Protein AF-A0A699K1E0-F1 (afdb_monomer_lite)

Secondary structure (DSSP, 8-state):
--PPP-THHHHHHHHHHHHHHHHHHHHHHHH--HHHHHHHHHHHHHHHHHHHHHHHHHHS-SSHHHHHHHHHHHHHHHH---GGGGTT--HHHHHHHHHHHHHHHHHHHS--S-EEE-TTT--EEEHHHHHHHHHHHHHHTPPPS------------

Radius of gyration: 42.62 Å; chains: 1; bounding box: 93×41×132 Å

Organism: Tanacetum cinerariifolium (NCBI:txid118510)

Structure (mmCIF, N/CA/C/O backbone):
data_AF-A0A699K1E0-F1
#
_entry.id   AF-A0A699K1E0-F1
#
loop_
_atom_site.group_PDB
_atom_site.id
_atom_site.type_symbol
_atom_site.label_atom_id
_atom_site.label_alt_id
_atom_site.label_comp_id
_atom_site.label_asym_id
_atom_site.label_entity_id
_atom_site.label_seq_id
_atom_site.pdbx_PDB_ins_code
_atom_site.Cartn_x
_atom_site.Cartn_y
_atom_site.Cartn_z
_atom_site.occupancy
_atom_site.B_iso_or_equiv
_atom_site.auth_seq_id
_atom_site.auth_comp_id
_atom_site.auth_asym_id
_atom_site.auth_atom_id
_atom_site.pdbx_PDB_model_num
ATOM 1 N N . MET A 1 1 ? 70.659 1.187 -38.348 1.00 40.94 1 MET A N 1
ATOM 2 C CA . MET A 1 1 ? 69.709 2.113 -38.996 1.00 40.94 1 MET A CA 1
ATOM 3 C C . MET A 1 1 ? 68.519 1.266 -39.404 1.00 40.94 1 MET A C 1
ATOM 5 O O . MET A 1 1 ? 68.690 0.388 -40.235 1.00 40.94 1 MET A O 1
ATOM 9 N N . VAL A 1 2 ? 67.399 1.390 -38.693 1.00 41.16 2 VAL A N 1
ATOM 10 C CA . VAL A 1 2 ? 66.182 0.599 -38.934 1.00 41.16 2 VAL A CA 1
ATOM 11 C C . VAL A 1 2 ? 65.302 1.444 -39.846 1.00 41.16 2 VAL A C 1
ATOM 13 O O . VAL A 1 2 ? 64.839 2.498 -39.425 1.00 41.16 2 VAL A O 1
ATOM 16 N N . GLU A 1 3 ? 65.155 1.041 -41.106 1.00 55.97 3 GLU A N 1
ATOM 17 C CA . GLU A 1 3 ? 64.215 1.682 -42.030 1.00 55.97 3 GLU A CA 1
ATOM 18 C C . GLU A 1 3 ? 62.784 1.322 -41.622 1.00 55.97 3 GLU A C 1
ATOM 20 O O . GLU A 1 3 ? 62.389 0.155 -41.635 1.00 55.97 3 GLU A O 1
ATOM 25 N N . GLU A 1 4 ? 62.006 2.333 -41.239 1.00 50.00 4 GLU A N 1
ATOM 26 C CA . GLU A 1 4 ? 60.575 2.190 -40.992 1.00 50.00 4 GLU A CA 1
ATOM 27 C C . GLU A 1 4 ? 59.821 1.948 -42.315 1.00 50.00 4 GLU A C 1
ATOM 29 O O . GLU A 1 4 ? 60.053 2.649 -43.308 1.00 50.00 4 GLU A O 1
ATOM 34 N N . PRO A 1 5 ? 58.887 0.981 -42.370 1.00 54.84 5 PRO A N 1
ATOM 35 C CA . PRO A 1 5 ? 58.138 0.699 -43.585 1.00 54.84 5 PRO A CA 1
ATOM 36 C C . PRO A 1 5 ? 57.068 1.776 -43.847 1.00 54.84 5 PRO A C 1
ATOM 38 O O . PRO A 1 5 ? 56.247 2.091 -42.987 1.00 54.84 5 PRO A O 1
ATOM 41 N N . LYS A 1 6 ? 57.064 2.310 -45.079 1.00 62.19 6 LYS A N 1
ATOM 42 C CA . LYS A 1 6 ? 56.139 3.325 -45.636 1.00 62.19 6 LYS A CA 1
ATOM 43 C C . LYS A 1 6 ? 54.659 3.187 -45.188 1.00 62.19 6 LYS A C 1
ATOM 45 O O . LYS A 1 6 ? 54.104 2.090 -45.268 1.00 62.19 6 LYS A O 1
ATOM 50 N N . PRO A 1 7 ? 53.948 4.301 -44.900 1.00 56.28 7 PRO A N 1
ATOM 51 C CA . PRO A 1 7 ? 52.572 4.301 -44.370 1.00 56.28 7 PRO A CA 1
ATOM 52 C C . PRO A 1 7 ? 51.446 4.041 -45.398 1.00 56.28 7 PRO A C 1
ATOM 54 O O . PRO A 1 7 ? 50.282 3.928 -45.020 1.00 56.28 7 PRO A O 1
ATOM 57 N N . LEU A 1 8 ? 51.761 3.909 -46.690 1.00 58.75 8 LEU A N 1
ATOM 58 C CA . LEU A 1 8 ? 50.779 3.927 -47.790 1.00 58.75 8 LEU A CA 1
ATOM 59 C C . LEU A 1 8 ? 49.786 2.749 -47.804 1.00 58.75 8 LEU A C 1
ATOM 61 O O . LEU A 1 8 ? 48.677 2.887 -48.309 1.00 58.75 8 LEU A O 1
ATOM 65 N N . LYS A 1 9 ? 50.144 1.593 -47.230 1.00 61.84 9 LYS A N 1
ATOM 66 C CA . LYS A 1 9 ? 49.270 0.403 -47.241 1.00 61.84 9 LYS A CA 1
ATOM 67 C C . LYS A 1 9 ? 48.042 0.528 -46.330 1.00 61.84 9 LYS A C 1
ATOM 69 O O . LYS A 1 9 ? 47.078 -0.197 -46.527 1.00 61.84 9 LYS A O 1
ATOM 74 N N . LYS A 1 10 ? 48.058 1.442 -45.352 1.00 64.44 10 LYS A N 1
ATOM 75 C CA . LYS A 1 10 ? 46.949 1.611 -44.398 1.00 64.44 10 LYS A CA 1
ATOM 76 C C . LYS A 1 10 ? 45.783 2.407 -44.984 1.00 64.44 10 LYS A C 1
ATOM 78 O O . LYS A 1 10 ? 44.643 2.090 -44.687 1.00 64.44 10 LYS A O 1
ATOM 83 N N . GLN A 1 11 ? 46.057 3.400 -45.831 1.00 70.06 11 GLN A N 1
ATOM 84 C CA . GLN A 1 11 ? 45.013 4.250 -46.418 1.00 70.06 11 GLN A CA 1
ATOM 85 C C . GLN A 1 11 ? 44.115 3.485 -47.390 1.00 70.06 11 GLN A C 1
ATOM 87 O O . GLN A 1 11 ? 42.902 3.602 -47.296 1.00 70.06 11 GLN A O 1
ATOM 92 N N . ALA A 1 12 ? 44.694 2.629 -48.234 1.00 74.19 12 ALA A N 1
ATOM 93 C CA . ALA A 1 12 ? 43.917 1.802 -49.158 1.00 74.19 12 ALA A CA 1
ATOM 94 C C . ALA A 1 12 ? 43.018 0.780 -48.434 1.00 74.19 12 ALA A C 1
ATOM 96 O O . ALA A 1 12 ? 41.908 0.515 -48.879 1.00 74.19 12 ALA A O 1
ATOM 97 N N . GLN A 1 13 ? 43.480 0.231 -47.305 1.00 71.75 13 GLN A N 1
ATOM 98 C CA . GLN A 1 13 ? 42.687 -0.684 -46.478 1.00 71.75 13 GLN A CA 1
ATOM 99 C C . GLN A 1 13 ? 41.513 0.049 -45.806 1.00 71.75 13 GLN A C 1
ATOM 101 O O . GLN A 1 13 ? 40.389 -0.432 -45.847 1.00 71.75 13 GLN A O 1
ATOM 106 N N . ILE A 1 14 ? 41.764 1.247 -45.260 1.00 77.81 14 ILE A N 1
ATOM 107 C CA . ILE A 1 14 ? 40.728 2.096 -44.649 1.00 77.81 14 ILE A CA 1
ATOM 108 C C . ILE A 1 14 ? 39.647 2.459 -45.673 1.00 77.81 14 ILE A C 1
ATOM 110 O O . ILE A 1 14 ? 38.465 2.387 -45.362 1.00 77.81 14 ILE A O 1
ATOM 114 N N . GLU A 1 15 ? 40.041 2.812 -46.896 1.00 79.62 15 GLU A N 1
ATOM 115 C CA . GLU A 1 15 ? 39.110 3.210 -47.956 1.00 79.62 15 GLU A CA 1
ATOM 116 C C . GLU A 1 15 ? 38.232 2.034 -48.430 1.00 79.62 15 GLU A C 1
ATOM 118 O O . GLU A 1 15 ? 37.040 2.210 -48.682 1.00 79.62 15 GLU A O 1
ATOM 123 N N . GLN A 1 16 ? 38.788 0.816 -48.473 1.00 84.06 16 GLN A N 1
ATOM 124 C CA . GLN A 1 16 ? 38.035 -0.413 -48.756 1.00 84.06 16 GLN A CA 1
ATOM 125 C C . GLN A 1 16 ? 37.054 -0.768 -47.633 1.00 84.06 16 GLN A C 1
ATOM 127 O O . GLN A 1 16 ? 35.892 -1.066 -47.912 1.00 84.06 16 GLN A O 1
ATOM 132 N N . ASP A 1 17 ? 37.493 -0.696 -46.376 1.00 81.69 17 ASP A N 1
ATOM 133 C CA . ASP A 1 17 ? 36.642 -0.976 -45.217 1.00 81.69 17 ASP A CA 1
ATOM 134 C C . ASP A 1 17 ? 35.503 0.057 -45.100 1.00 81.69 17 ASP A C 1
ATOM 136 O O . ASP A 1 17 ? 34.367 -0.287 -44.768 1.00 81.69 17 ASP A O 1
ATOM 140 N N . GLU A 1 18 ? 35.770 1.323 -45.441 1.00 86.31 18 GLU A N 1
ATOM 141 C CA . GLU A 1 18 ? 34.773 2.399 -45.452 1.00 86.31 18 GLU A CA 1
ATOM 142 C C . GLU A 1 18 ? 33.768 2.256 -46.608 1.00 86.31 18 GLU A C 1
ATOM 144 O O . GLU A 1 18 ? 32.582 2.556 -46.445 1.00 86.31 18 GLU A O 1
ATOM 149 N N . ALA A 1 19 ? 34.206 1.788 -47.780 1.00 86.50 19 ALA A N 1
ATOM 150 C CA . ALA A 1 19 ? 33.309 1.469 -48.891 1.00 86.50 19 ALA A CA 1
ATOM 151 C C . ALA A 1 19 ? 32.401 0.275 -48.552 1.00 86.50 19 ALA A C 1
ATOM 153 O O . ALA A 1 19 ? 31.192 0.337 -48.781 1.00 86.50 19 ALA A O 1
ATOM 154 N N . TYR A 1 20 ? 32.963 -0.761 -47.927 1.00 86.94 20 TYR A N 1
ATOM 155 C CA . TYR A 1 20 ? 32.224 -1.943 -47.490 1.00 86.94 20 TYR A CA 1
ATOM 156 C C . TYR A 1 20 ? 31.186 -1.615 -46.405 1.00 86.94 20 TYR A C 1
ATOM 158 O O . TYR A 1 20 ? 30.049 -2.080 -46.472 1.00 86.94 20 TYR A O 1
ATOM 166 N N . ALA A 1 21 ? 31.526 -0.754 -45.438 1.00 84.19 21 ALA A N 1
ATOM 167 C CA . ALA A 1 21 ? 30.575 -0.287 -44.428 1.00 84.19 21 ALA A CA 1
ATOM 168 C C . ALA A 1 21 ? 29.392 0.478 -45.049 1.00 84.19 21 ALA A C 1
ATOM 170 O O . ALA A 1 21 ? 28.246 0.265 -44.650 1.00 84.19 21 ALA A O 1
ATOM 171 N N . ARG A 1 22 ? 29.655 1.323 -46.057 1.00 84.06 22 ARG A N 1
ATOM 172 C CA . ARG A 1 22 ? 28.612 2.068 -46.781 1.00 84.06 22 ARG A CA 1
ATOM 173 C C . ARG A 1 22 ? 27.691 1.155 -47.589 1.00 84.06 22 ARG A C 1
ATOM 175 O O . ARG A 1 22 ? 26.484 1.380 -47.611 1.00 84.06 22 ARG A O 1
ATOM 182 N N . GLU A 1 23 ? 28.234 0.130 -48.236 1.00 83.81 23 GLU A N 1
ATOM 183 C CA . GLU A 1 23 ? 27.438 -0.843 -48.991 1.00 83.81 23 GLU A CA 1
ATOM 184 C C . GLU A 1 23 ? 26.544 -1.678 -48.062 1.00 83.81 23 GLU A C 1
ATOM 186 O O . GLU A 1 23 ? 25.339 -1.797 -48.303 1.00 83.81 23 GLU A O 1
ATOM 191 N N . LEU A 1 24 ? 27.099 -2.142 -46.937 1.00 82.25 24 LEU A N 1
ATOM 192 C CA . LEU A 1 24 ? 26.366 -2.892 -45.918 1.00 82.25 24 LEU A CA 1
ATOM 193 C C . LEU A 1 24 ? 25.224 -2.068 -45.297 1.00 82.25 24 LEU A C 1
ATOM 195 O O . LEU A 1 24 ? 24.129 -2.587 -45.081 1.00 82.25 24 LEU A O 1
ATOM 199 N N . GLU A 1 25 ? 25.446 -0.779 -45.032 1.00 78.75 25 GLU A N 1
ATOM 200 C CA . GLU A 1 25 ? 24.419 0.124 -44.500 1.00 78.75 25 GLU A CA 1
ATOM 201 C C . GLU A 1 25 ? 23.268 0.343 -45.497 1.00 78.75 25 GLU A C 1
ATOM 203 O O . GLU A 1 25 ? 22.097 0.336 -45.109 1.00 78.75 25 GLU A O 1
ATOM 208 N N . VAL A 1 26 ? 23.572 0.477 -46.794 1.00 80.25 26 VAL A N 1
ATOM 209 C CA . VAL A 1 26 ? 22.559 0.609 -47.857 1.00 80.25 26 VAL A CA 1
ATOM 210 C C . VAL A 1 26 ? 21.749 -0.677 -48.021 1.00 80.25 26 VAL A C 1
ATOM 212 O O . VAL A 1 26 ? 20.532 -0.615 -48.212 1.00 80.25 26 VAL A O 1
ATOM 215 N N . GLU A 1 27 ? 22.393 -1.839 -47.946 1.00 76.44 27 GLU A N 1
ATOM 216 C CA . GLU A 1 27 ? 21.726 -3.136 -48.063 1.00 76.44 27 GLU A CA 1
ATOM 217 C C . GLU A 1 27 ? 20.833 -3.439 -46.851 1.00 76.44 27 GLU A C 1
ATOM 219 O O . GLU A 1 27 ? 19.691 -3.872 -47.013 1.00 76.44 27 GLU A O 1
ATOM 224 N N . LEU A 1 28 ? 21.280 -3.101 -45.638 1.00 73.94 28 LEU A N 1
ATOM 225 C CA . LEU A 1 28 ? 20.448 -3.193 -44.436 1.00 73.94 28 LEU A CA 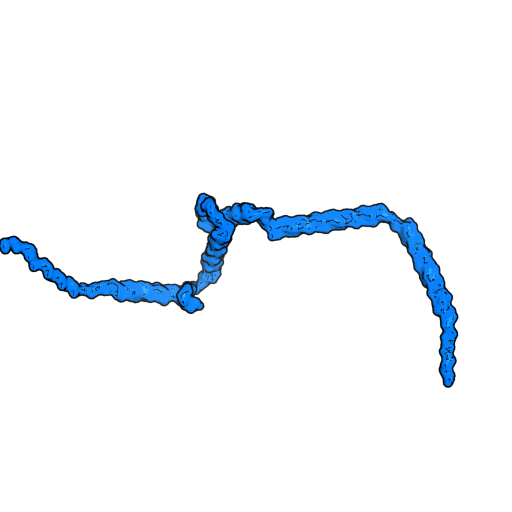1
ATOM 226 C C . LEU A 1 28 ? 19.267 -2.213 -44.483 1.00 73.94 28 LEU A C 1
ATOM 228 O O . LEU A 1 28 ? 18.144 -2.604 -44.166 1.00 73.94 28 LEU A O 1
ATOM 232 N N . ASN A 1 29 ? 19.471 -0.975 -44.947 1.00 69.62 29 ASN A N 1
ATOM 233 C CA . ASN A 1 29 ? 18.391 0.013 -45.066 1.00 69.62 29 ASN A CA 1
ATOM 234 C C . ASN A 1 29 ? 17.313 -0.371 -46.093 1.00 69.62 29 ASN A C 1
ATOM 236 O O . ASN A 1 29 ? 16.165 0.038 -45.932 1.00 69.62 29 ASN A O 1
ATOM 240 N N . LYS A 1 30 ? 17.642 -1.162 -47.123 1.00 71.81 30 LYS A N 1
ATOM 241 C CA . LYS A 1 30 ? 16.652 -1.699 -48.078 1.00 71.81 30 LYS A CA 1
ATOM 242 C C . LYS A 1 30 ? 15.782 -2.805 -47.475 1.00 71.81 30 LYS A C 1
ATOM 244 O O . LYS A 1 30 ? 14.663 -3.010 -47.939 1.00 71.81 30 LYS A O 1
ATOM 249 N N . ASN A 1 31 ? 16.284 -3.495 -46.451 1.00 70.38 31 ASN A N 1
ATOM 250 C CA . ASN A 1 31 ? 15.675 -4.712 -45.915 1.00 70.38 31 ASN A CA 1
ATOM 251 C C . ASN A 1 31 ? 14.984 -4.493 -44.557 1.00 70.38 31 ASN A C 1
ATOM 253 O O . ASN A 1 31 ? 14.318 -5.400 -44.056 1.00 70.38 31 ASN A O 1
ATOM 257 N N . ILE A 1 32 ? 15.126 -3.308 -43.954 1.00 77.31 32 ILE A N 1
ATOM 258 C CA . ILE A 1 32 ? 14.472 -2.945 -42.693 1.00 77.31 32 ILE A CA 1
ATOM 259 C C . ILE A 1 32 ? 13.158 -2.222 -42.989 1.00 77.31 32 ILE A C 1
ATOM 261 O O . ILE A 1 32 ? 13.139 -1.095 -43.481 1.00 77.31 32 ILE A O 1
ATOM 265 N N . ASN A 1 33 ? 12.043 -2.854 -42.620 1.00 84.12 33 ASN A N 1
ATOM 266 C CA . ASN A 1 33 ? 10.760 -2.170 -42.553 1.00 84.12 33 ASN A CA 1
ATOM 267 C C . ASN A 1 33 ? 10.733 -1.266 -41.310 1.00 84.12 33 ASN A C 1
ATOM 269 O O . ASN A 1 33 ? 10.517 -1.726 -40.185 1.00 84.12 33 ASN A O 1
ATOM 273 N N . TRP A 1 34 ? 10.982 0.027 -41.513 1.00 79.69 34 TRP A N 1
ATOM 274 C CA . TRP A 1 34 ? 11.007 1.021 -40.440 1.00 79.69 34 TRP A CA 1
ATOM 275 C C . TRP A 1 34 ? 9.671 1.134 -39.691 1.00 79.69 34 TRP A C 1
ATOM 277 O O . TRP A 1 34 ? 9.685 1.403 -38.487 1.00 79.69 34 TRP A O 1
ATOM 287 N N . ASP A 1 35 ? 8.541 0.843 -40.342 1.00 84.56 35 ASP A N 1
ATOM 288 C CA . ASP A 1 35 ? 7.224 0.857 -39.695 1.00 84.56 35 ASP A CA 1
ATOM 289 C C . ASP A 1 35 ? 7.086 -0.280 -38.668 1.00 84.56 35 ASP A C 1
ATOM 291 O O . ASP A 1 35 ? 6.648 -0.045 -37.538 1.00 84.56 35 ASP A O 1
ATOM 295 N N . ASP A 1 36 ? 7.569 -1.486 -38.990 1.00 85.06 36 ASP A N 1
ATOM 296 C CA . ASP A 1 36 ? 7.556 -2.633 -38.067 1.00 85.06 36 ASP A CA 1
ATOM 297 C C . ASP A 1 36 ? 8.439 -2.386 -36.835 1.00 85.06 36 ASP A C 1
ATOM 299 O O . ASP A 1 36 ? 8.082 -2.754 -35.707 1.00 85.06 36 ASP A O 1
ATOM 303 N N . VAL A 1 37 ? 9.588 -1.731 -37.035 1.00 83.75 37 VAL A N 1
ATOM 304 C CA . VAL A 1 37 ? 10.510 -1.351 -35.955 1.00 83.75 37 VAL A CA 1
ATOM 305 C C . VAL A 1 37 ? 9.853 -0.324 -35.030 1.00 83.75 37 VAL A C 1
ATOM 307 O O . VAL A 1 37 ? 9.899 -0.475 -33.803 1.00 83.75 37 VAL A O 1
ATOM 310 N N . ILE A 1 38 ? 9.187 0.691 -35.590 1.00 86.62 38 ILE A N 1
ATOM 311 C CA . ILE A 1 38 ? 8.456 1.700 -34.813 1.00 86.62 38 ILE A CA 1
ATOM 312 C C . ILE A 1 38 ? 7.309 1.050 -34.032 1.00 86.62 38 ILE A C 1
ATOM 314 O O . ILE A 1 38 ? 7.169 1.304 -32.828 1.00 86.62 38 ILE A O 1
ATOM 318 N N . GLU A 1 39 ? 6.524 0.169 -34.657 1.00 86.69 39 GLU A N 1
ATOM 319 C CA . GLU A 1 39 ? 5.469 -0.568 -33.961 1.00 86.69 39 GLU A CA 1
ATOM 320 C C . GLU A 1 39 ? 6.020 -1.424 -32.818 1.00 86.69 39 GLU A C 1
ATOM 322 O O . GLU A 1 39 ? 5.444 -1.453 -31.728 1.00 86.69 39 GLU A O 1
ATOM 327 N N . GLN A 1 40 ? 7.146 -2.110 -33.026 1.00 83.62 40 GLN A N 1
ATOM 328 C CA . GLN A 1 40 ? 7.766 -2.946 -32.002 1.00 83.62 40 GLN A CA 1
ATOM 329 C C . GLN A 1 40 ? 8.227 -2.121 -30.793 1.00 83.62 40 GLN A C 1
ATOM 331 O O . GLN A 1 40 ? 7.994 -2.525 -29.650 1.00 83.62 40 GLN A O 1
ATOM 336 N N . VAL A 1 41 ? 8.832 -0.952 -31.021 1.00 84.69 41 VAL A N 1
ATOM 337 C CA . VAL A 1 41 ? 9.237 -0.027 -29.950 1.00 84.69 41 VAL A CA 1
ATOM 338 C C . VAL A 1 41 ? 8.014 0.497 -29.194 1.00 84.69 41 VAL A C 1
ATOM 340 O O . VAL A 1 41 ? 8.015 0.534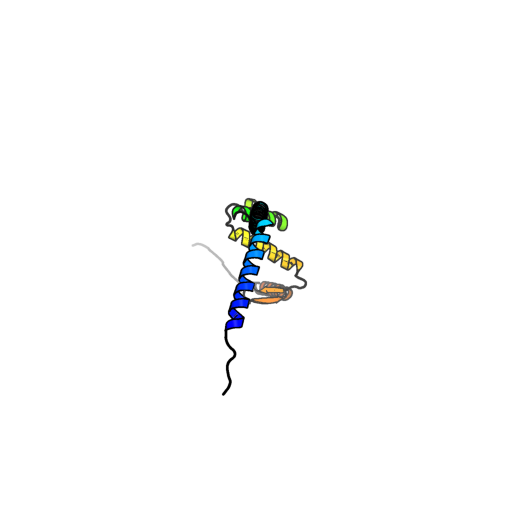 -27.961 1.00 84.69 41 VAL A O 1
ATOM 343 N N . GLN A 1 42 ? 6.938 0.849 -29.902 1.00 82.94 42 GLN A N 1
ATOM 344 C CA . GLN A 1 42 ? 5.691 1.284 -29.270 1.00 82.94 42 GLN A CA 1
ATOM 345 C C . GLN A 1 42 ? 5.017 0.164 -28.464 1.00 82.94 42 GLN A C 1
ATOM 347 O O . GLN A 1 42 ? 4.516 0.432 -27.368 1.00 82.94 42 GLN A O 1
ATOM 352 N N . ARG A 1 43 ? 5.016 -1.079 -28.967 1.00 80.81 43 ARG A N 1
ATOM 353 C CA . ARG A 1 43 ? 4.513 -2.265 -28.250 1.00 80.81 43 ARG A CA 1
ATOM 354 C C . ARG A 1 43 ? 5.294 -2.492 -26.956 1.00 80.81 43 ARG A C 1
ATOM 356 O O . ARG A 1 43 ? 4.682 -2.499 -25.890 1.00 80.81 43 ARG A O 1
ATOM 363 N N . LYS A 1 44 ? 6.630 -2.527 -27.022 1.00 78.19 44 LYS A N 1
ATOM 364 C CA . LYS A 1 44 ? 7.498 -2.676 -25.837 1.00 78.19 44 LYS A CA 1
ATOM 365 C C . LYS A 1 44 ? 7.276 -1.566 -24.811 1.00 78.19 44 LYS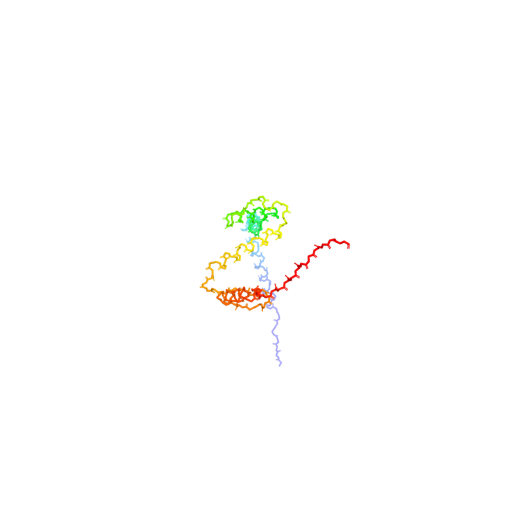 A C 1
ATOM 367 O O . LYS A 1 44 ? 7.074 -1.843 -23.635 1.00 78.19 44 LYS A O 1
ATOM 372 N N . LYS A 1 45 ? 7.180 -0.306 -25.252 1.00 75.81 45 LYS A N 1
ATOM 373 C CA . LYS A 1 45 ? 6.898 0.833 -24.359 1.00 75.81 45 LYS A CA 1
ATOM 374 C C . LYS A 1 45 ? 5.556 0.693 -23.627 1.00 75.81 45 LYS A C 1
ATOM 376 O O . LYS A 1 45 ? 5.445 1.091 -22.466 1.00 75.81 45 LYS A O 1
ATOM 381 N N . LYS A 1 46 ? 4.525 0.157 -24.292 1.00 81.12 46 LYS A N 1
ATOM 382 C CA . LYS A 1 46 ? 3.206 -0.101 -23.686 1.00 81.12 46 LYS A CA 1
ATOM 383 C C . LYS A 1 46 ? 3.258 -1.266 -22.696 1.00 81.12 46 LYS A C 1
ATOM 385 O O . LYS A 1 46 ? 2.686 -1.146 -21.614 1.00 81.12 46 LYS A O 1
ATOM 390 N N . GLU A 1 47 ? 3.947 -2.349 -23.043 1.00 79.44 47 GLU A N 1
ATOM 391 C CA . GLU A 1 47 ? 4.156 -3.506 -22.165 1.00 79.44 47 GLU A CA 1
ATOM 392 C C . GLU A 1 47 ? 4.921 -3.109 -20.898 1.00 79.44 47 GLU A C 1
ATOM 394 O O . GLU A 1 47 ? 4.437 -3.356 -19.793 1.00 79.44 47 GLU A O 1
ATOM 399 N N . ASP A 1 48 ? 6.027 -2.375 -21.033 1.00 78.81 48 ASP A N 1
ATOM 400 C CA . ASP A 1 48 ? 6.807 -1.865 -19.903 1.00 78.81 48 ASP A CA 1
ATOM 401 C C . ASP A 1 48 ? 5.968 -0.938 -19.013 1.00 78.81 48 ASP A C 1
ATOM 403 O O . ASP A 1 48 ? 5.978 -1.053 -17.785 1.00 78.81 48 ASP A O 1
ATOM 407 N N . ASN A 1 49 ? 5.163 -0.052 -19.610 1.00 87.50 49 ASN A N 1
ATOM 408 C CA . ASN A 1 49 ? 4.246 0.801 -18.856 1.00 87.50 49 ASN A CA 1
ATOM 409 C C . ASN A 1 49 ? 3.190 -0.016 -18.091 1.00 87.50 49 ASN A C 1
ATOM 411 O O . ASN A 1 49 ? 2.910 0.277 -16.926 1.00 87.50 49 ASN A O 1
ATOM 415 N N . ALA A 1 50 ? 2.624 -1.052 -18.713 1.00 82.50 50 ALA A N 1
ATOM 416 C CA . ALA A 1 50 ? 1.652 -1.937 -18.080 1.00 82.50 50 ALA A CA 1
ATOM 417 C C . ALA A 1 50 ? 2.276 -2.726 -16.916 1.00 82.50 50 ALA A C 1
ATOM 419 O O . ALA A 1 50 ? 1.689 -2.788 -15.832 1.00 82.50 50 ALA A O 1
ATOM 420 N N . VAL A 1 51 ? 3.489 -3.252 -17.101 1.00 83.25 51 VAL A N 1
ATOM 421 C CA . VAL A 1 51 ? 4.257 -3.957 -16.065 1.00 83.25 51 VAL A CA 1
ATOM 422 C C . VAL A 1 51 ? 4.570 -3.028 -14.888 1.00 83.25 51 VAL A C 1
ATOM 424 O O . VAL A 1 51 ? 4.345 -3.405 -13.733 1.00 83.25 51 VAL A O 1
ATOM 427 N N . LEU A 1 52 ? 5.000 -1.789 -15.148 1.00 83.06 52 LEU A N 1
ATOM 428 C CA . LEU A 1 52 ? 5.269 -0.785 -14.110 1.00 83.06 52 LEU A CA 1
ATOM 429 C C . LEU A 1 52 ? 4.001 -0.401 -13.334 1.00 83.06 52 LEU A C 1
ATOM 431 O O . LEU A 1 52 ? 4.023 -0.336 -12.101 1.00 83.06 52 LEU A O 1
ATOM 435 N N . ARG A 1 53 ? 2.870 -0.206 -14.027 1.00 79.12 53 ARG A N 1
ATOM 436 C CA . ARG A 1 53 ? 1.569 0.065 -13.389 1.00 79.12 53 ARG A CA 1
ATOM 437 C C . ARG A 1 53 ? 1.109 -1.106 -12.525 1.00 79.12 53 ARG A C 1
ATOM 439 O O . ARG A 1 53 ? 0.642 -0.893 -11.407 1.00 79.12 53 ARG A O 1
ATOM 446 N N . TYR A 1 54 ? 1.274 -2.336 -13.002 1.00 75.44 54 TYR A N 1
ATOM 447 C CA . TYR A 1 54 ? 0.922 -3.539 -12.251 1.00 75.44 54 TYR A CA 1
ATOM 448 C C . TYR A 1 54 ? 1.789 -3.714 -10.995 1.00 75.44 54 TYR A C 1
ATOM 450 O O . TYR A 1 54 ? 1.255 -3.964 -9.911 1.00 75.44 54 TYR A O 1
ATOM 458 N N . GLN A 1 55 ? 3.106 -3.503 -11.094 1.00 77.81 55 GLN A N 1
ATOM 459 C CA . GLN A 1 55 ? 3.991 -3.508 -9.923 1.00 77.81 55 GLN A CA 1
ATOM 460 C C . GLN A 1 55 ? 3.628 -2.408 -8.915 1.00 77.81 55 GLN A C 1
ATOM 462 O O . GLN A 1 55 ? 3.642 -2.658 -7.707 1.00 77.81 55 GLN A O 1
ATOM 467 N N . ALA A 1 56 ? 3.266 -1.209 -9.382 1.00 70.06 56 ALA A N 1
ATOM 468 C CA . ALA A 1 56 ? 2.846 -0.108 -8.517 1.00 70.06 56 ALA A CA 1
ATOM 469 C C . ALA A 1 56 ? 1.548 -0.429 -7.754 1.00 70.06 56 ALA A C 1
ATOM 471 O O . ALA A 1 56 ? 1.470 -0.193 -6.547 1.00 70.06 56 ALA A O 1
ATOM 472 N N . LEU A 1 57 ? 0.563 -1.032 -8.429 1.00 70.00 57 LEU A N 1
ATOM 473 C CA . LEU A 1 57 ? -0.704 -1.458 -7.825 1.00 70.00 57 LEU A CA 1
ATOM 474 C C . LEU A 1 57 ? -0.526 -2.620 -6.834 1.00 70.00 57 LEU A C 1
ATOM 476 O O . LEU A 1 57 ? -1.178 -2.646 -5.794 1.00 70.00 57 LEU A O 1
ATOM 480 N N . LYS A 1 58 ? 0.384 -3.564 -7.109 1.00 65.00 58 LYS A N 1
ATOM 481 C CA . LYS A 1 58 ? 0.682 -4.706 -6.222 1.00 65.00 58 LYS A CA 1
ATOM 482 C C . LYS A 1 58 ? 1.392 -4.317 -4.924 1.00 65.00 58 LYS A C 1
ATOM 484 O O . LYS A 1 58 ? 1.334 -5.078 -3.961 1.00 65.00 58 LYS A O 1
ATOM 489 N N . ARG A 1 59 ? 2.079 -3.172 -4.883 1.00 64.19 59 ARG A N 1
ATOM 490 C CA . ARG A 1 59 ? 2.922 -2.780 -3.742 1.00 64.19 59 ARG A CA 1
ATOM 491 C C . ARG A 1 59 ? 2.206 -1.971 -2.661 1.00 64.19 59 ARG A C 1
ATOM 493 O O . ARG A 1 59 ? 2.778 -1.833 -1.582 1.00 64.19 59 ARG A O 1
ATOM 500 N N . LYS A 1 60 ? 1.008 -1.416 -2.898 1.00 59.75 60 LYS A N 1
ATOM 501 C CA . LYS A 1 60 ? 0.398 -0.469 -1.946 1.00 59.75 60 LYS A CA 1
ATOM 502 C C . LYS A 1 60 ? -1.120 -0.637 -1.810 1.00 59.75 60 LYS A C 1
ATOM 504 O O . LYS A 1 60 ? -1.805 -0.733 -2.826 1.00 59.75 60 LYS A O 1
ATOM 509 N N . PRO A 1 61 ? -1.682 -0.593 -0.584 1.00 61.03 61 PRO A N 1
ATOM 510 C CA . PRO A 1 61 ? -3.083 -0.223 -0.437 1.00 61.03 61 PRO A CA 1
ATOM 511 C C . PRO A 1 61 ? -3.273 1.155 -1.086 1.00 61.03 61 PRO A C 1
ATOM 513 O O . PRO A 1 61 ? -2.509 2.078 -0.818 1.00 61.03 61 PRO A O 1
ATOM 516 N N . GLN A 1 62 ? -4.261 1.267 -1.975 1.00 64.62 62 GLN A N 1
ATOM 517 C CA . GLN A 1 62 ? -4.446 2.423 -2.862 1.00 64.62 62 GLN A CA 1
ATOM 518 C C . GLN A 1 62 ? -4.593 3.761 -2.116 1.00 64.62 62 GLN A C 1
ATOM 520 O O . GLN A 1 62 ? -4.294 4.808 -2.676 1.00 64.62 62 GLN A O 1
ATOM 525 N N . THR A 1 63 ? -5.039 3.725 -0.857 1.00 83.44 63 THR A N 1
ATOM 526 C CA . THR A 1 63 ? -5.197 4.882 0.031 1.00 83.44 63 THR A CA 1
ATOM 527 C C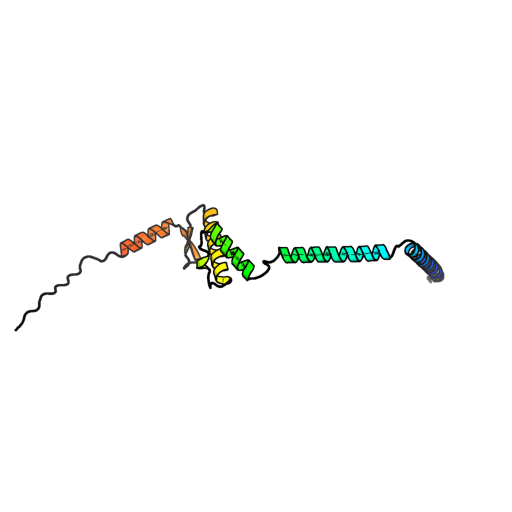 . THR A 1 63 ? -5.041 4.456 1.494 1.00 83.44 63 THR A C 1
ATOM 529 O O . THR A 1 63 ? -5.254 3.288 1.840 1.00 83.44 63 THR A O 1
ATOM 532 N N . GLU A 1 64 ? -4.732 5.404 2.383 1.00 81.69 64 GLU A N 1
ATOM 533 C CA . GLU A 1 64 ? -4.695 5.169 3.834 1.00 81.69 64 GLU A CA 1
ATOM 534 C C . GLU A 1 64 ? -6.046 4.650 4.355 1.00 81.69 64 GLU A C 1
ATOM 536 O O . GLU A 1 64 ? -6.100 3.705 5.139 1.00 81.69 64 GLU A O 1
ATOM 541 N N . ALA A 1 65 ? -7.160 5.173 3.835 1.00 85.94 65 ALA A N 1
ATOM 542 C CA . ALA A 1 65 ? -8.500 4.690 4.162 1.00 85.94 65 ALA A CA 1
ATOM 543 C C . ALA A 1 65 ? -8.707 3.211 3.785 1.00 85.94 65 ALA A C 1
ATOM 545 O O . ALA A 1 65 ? -9.319 2.459 4.549 1.00 85.94 65 ALA A O 1
ATOM 546 N N . GLN A 1 66 ? -8.174 2.769 2.640 1.00 88.62 66 GLN A N 1
ATOM 547 C CA . GLN A 1 66 ? -8.234 1.363 2.238 1.00 88.62 66 GLN A CA 1
ATOM 548 C C . GLN A 1 66 ? -7.382 0.482 3.158 1.00 88.62 66 GLN A C 1
ATOM 550 O O . GLN A 1 66 ? -7.824 -0.594 3.564 1.00 88.62 66 GLN A O 1
ATOM 555 N N . ALA A 1 67 ? -6.188 0.949 3.534 1.00 87.69 67 ALA A N 1
ATOM 556 C CA . ALA A 1 67 ? -5.334 0.257 4.496 1.00 87.69 67 ALA A CA 1
ATOM 557 C C . ALA A 1 67 ? -6.037 0.107 5.857 1.00 87.69 67 ALA A C 1
ATOM 559 O O . ALA A 1 67 ? -6.106 -1.004 6.389 1.00 87.69 67 ALA A O 1
ATOM 560 N N . ARG A 1 68 ? -6.654 1.186 6.365 1.00 92.19 68 ARG A N 1
ATOM 561 C CA . ARG A 1 68 ? -7.454 1.185 7.604 1.00 92.19 68 ARG A CA 1
ATOM 562 C C . ARG A 1 68 ? -8.577 0.159 7.542 1.00 92.19 68 ARG A C 1
ATOM 564 O O . ARG A 1 68 ? -8.666 -0.691 8.425 1.00 92.19 68 ARG A O 1
ATOM 571 N N . LYS A 1 69 ? -9.392 0.181 6.481 1.00 92.12 69 LYS A N 1
ATOM 572 C CA . LYS A 1 69 ? -10.489 -0.786 6.288 1.00 92.12 69 LYS A CA 1
ATOM 573 C C . LYS A 1 69 ? -9.980 -2.227 6.306 1.00 92.12 69 LYS A C 1
ATOM 575 O O . LYS A 1 69 ? -10.513 -3.048 7.047 1.00 92.12 69 LYS A O 1
ATOM 580 N N . ASN A 1 70 ? -8.917 -2.520 5.558 1.00 92.94 70 ASN A N 1
ATOM 581 C CA . ASN A 1 70 ? -8.337 -3.863 5.495 1.00 92.94 70 ASN A CA 1
ATOM 582 C C . ASN A 1 70 ? -7.831 -4.341 6.869 1.00 92.94 70 ASN A C 1
ATOM 584 O O . ASN A 1 70 ? -8.002 -5.507 7.225 1.00 92.94 70 ASN A O 1
ATOM 588 N N . MET A 1 71 ? -7.229 -3.453 7.664 1.00 94.12 71 MET A N 1
ATOM 589 C CA . MET A 1 71 ? -6.720 -3.788 8.999 1.00 94.12 71 MET A CA 1
ATOM 590 C C . MET A 1 71 ? -7.840 -4.028 10.008 1.00 94.12 71 MET A C 1
ATOM 592 O O . MET A 1 71 ? -7.764 -4.985 10.777 1.00 94.12 71 MET A O 1
ATOM 596 N N . ILE A 1 72 ? -8.900 -3.220 9.966 1.00 95.44 72 ILE A N 1
ATOM 597 C CA . ILE A 1 72 ? -10.086 -3.425 10.802 1.00 95.44 72 ILE A CA 1
ATOM 598 C C . ILE A 1 72 ? -10.750 -4.770 10.459 1.00 95.44 72 ILE A C 1
ATOM 600 O O . ILE A 1 72 ? -11.082 -5.536 11.362 1.00 95.44 72 ILE A O 1
ATOM 604 N N . ILE A 1 73 ? -10.883 -5.103 9.168 1.00 95.62 73 ILE A N 1
ATOM 605 C CA . ILE A 1 73 ? -11.423 -6.400 8.725 1.00 95.62 73 ILE A CA 1
ATOM 606 C C . ILE A 1 73 ? -10.563 -7.558 9.250 1.00 95.62 73 ILE A C 1
ATOM 608 O O . ILE A 1 73 ? -11.101 -8.527 9.781 1.00 95.62 73 ILE A O 1
ATOM 612 N N . TYR A 1 74 ? -9.233 -7.454 9.161 1.00 94.31 74 TYR A N 1
ATOM 613 C CA . TYR A 1 74 ? -8.329 -8.461 9.725 1.00 94.31 74 TYR A CA 1
ATOM 614 C C . TYR A 1 74 ? -8.549 -8.648 11.230 1.00 94.31 74 TYR A C 1
ATOM 616 O O . TYR A 1 74 ? -8.652 -9.777 11.701 1.00 94.31 74 TYR A O 1
ATOM 624 N N . LEU A 1 75 ? -8.643 -7.552 11.985 1.00 94.94 75 LEU A N 1
ATOM 625 C CA . LEU A 1 75 ? -8.845 -7.584 13.433 1.00 94.94 75 LEU A CA 1
ATOM 626 C C . LEU A 1 75 ? -10.193 -8.199 13.816 1.00 94.94 75 LEU A C 1
ATOM 628 O O . LEU A 1 75 ? -10.251 -9.021 14.732 1.00 94.94 75 LEU A O 1
ATOM 632 N N . ARG A 1 76 ? -11.258 -7.876 13.077 1.00 94.88 76 ARG A N 1
ATOM 633 C CA . ARG A 1 76 ? -12.563 -8.529 13.223 1.00 94.88 76 ARG A CA 1
ATOM 634 C C . ARG A 1 76 ? -12.452 -10.035 12.996 1.00 94.88 76 ARG A C 1
ATOM 636 O O . ARG A 1 76 ? -12.905 -10.809 13.830 1.00 94.88 76 ARG A O 1
ATOM 643 N N . ASN A 1 77 ? -11.829 -10.443 11.895 1.00 94.19 77 ASN A N 1
ATOM 644 C CA . ASN A 1 77 ? -11.763 -11.850 11.506 1.00 94.19 77 ASN A CA 1
ATOM 645 C C . ASN A 1 77 ? -10.829 -12.665 12.407 1.00 94.19 77 ASN A C 1
ATOM 647 O O . ASN A 1 77 ? -11.088 -13.839 12.646 1.00 94.19 77 ASN A O 1
ATOM 651 N N . ARG A 1 78 ? -9.738 -12.065 12.899 1.00 90.50 78 ARG A N 1
ATOM 652 C CA . ARG A 1 78 ? -8.714 -12.789 13.660 1.00 90.50 78 ARG A CA 1
ATOM 653 C C . ARG A 1 78 ? -8.927 -12.769 15.166 1.00 90.50 78 ARG A C 1
ATOM 655 O O . ARG A 1 78 ? -8.580 -13.741 15.824 1.00 90.50 78 ARG A O 1
ATOM 662 N N . ALA A 1 79 ? -9.451 -11.672 15.702 1.00 86.81 79 ALA A N 1
ATOM 663 C CA . ALA A 1 79 ? -9.581 -11.462 17.141 1.00 86.81 79 ALA A CA 1
ATOM 664 C C . ALA A 1 79 ? -11.003 -11.069 17.575 1.00 86.81 79 ALA A C 1
ATOM 666 O O . ALA A 1 79 ? -11.220 -10.767 18.743 1.00 86.81 79 ALA A O 1
ATOM 667 N N . GLY A 1 80 ? -11.982 -11.076 16.663 1.00 92.69 80 GLY A N 1
ATOM 668 C CA . GLY A 1 80 ? -13.389 -10.854 17.007 1.00 92.69 80 GLY A CA 1
ATOM 669 C C . GLY A 1 80 ? -13.737 -9.409 17.367 1.00 92.69 80 GLY A C 1
ATOM 670 O O . GLY A 1 80 ? -14.802 -9.159 17.929 1.00 92.69 80 GLY A O 1
ATOM 671 N N . PHE A 1 81 ? -12.869 -8.440 17.058 1.00 92.44 81 PHE A N 1
ATOM 672 C CA . PHE A 1 81 ? -13.146 -7.037 17.361 1.00 92.44 81 PHE A CA 1
ATOM 673 C C . PHE A 1 81 ? -14.393 -6.532 16.618 1.00 92.44 81 PHE A C 1
ATOM 675 O O . PHE A 1 81 ? -14.578 -6.780 15.423 1.00 92.44 81 PHE A O 1
ATOM 682 N N . LYS A 1 82 ? -15.234 -5.760 17.316 1.00 93.94 82 LYS A N 1
ATOM 683 C CA . LYS A 1 82 ? -16.359 -5.041 16.702 1.00 93.94 82 LYS A CA 1
ATOM 684 C C . LYS A 1 82 ? -15.833 -3.910 15.819 1.00 93.94 82 LYS A C 1
ATOM 686 O O . LYS A 1 82 ? -14.912 -3.200 16.211 1.00 93.94 82 LYS A O 1
ATOM 691 N N . MET A 1 83 ? -16.464 -3.688 14.665 1.00 91.06 83 MET A N 1
ATOM 692 C CA . MET A 1 83 ? -16.092 -2.587 13.762 1.00 91.06 83 MET A CA 1
ATOM 693 C C . MET A 1 83 ? -16.205 -1.217 14.451 1.00 91.06 83 MET A C 1
ATOM 695 O O . MET A 1 83 ? -15.352 -0.358 14.241 1.00 91.06 83 MET A O 1
ATOM 699 N N . ASP A 1 84 ? -17.225 -1.034 15.301 1.00 94.44 84 ASP A N 1
ATOM 700 C CA . ASP A 1 84 ? -17.507 0.231 15.994 1.00 94.44 84 ASP A CA 1
ATOM 701 C C . ASP A 1 84 ? -16.390 0.683 16.934 1.00 94.44 84 ASP A C 1
ATOM 703 O O . ASP A 1 84 ? -16.219 1.881 17.132 1.00 94.44 84 ASP A O 1
ATOM 707 N N . TYR A 1 85 ? -15.595 -0.255 17.458 1.00 92.19 85 TYR A N 1
ATOM 708 C CA . TYR A 1 85 ? -14.449 0.054 18.314 1.00 92.19 85 TYR A CA 1
ATOM 709 C C . TYR A 1 85 ? -13.442 0.974 17.614 1.00 92.19 85 TYR A C 1
ATOM 711 O O . TYR A 1 85 ? -12.821 1.814 18.251 1.00 92.19 85 TYR A O 1
ATOM 719 N N . PHE A 1 86 ? -13.309 0.851 16.291 1.00 93.12 86 PHE A N 1
ATOM 720 C CA . PHE A 1 86 ? -12.336 1.608 15.508 1.00 93.12 86 PHE A CA 1
ATOM 721 C C . PHE A 1 86 ? -12.871 2.942 14.969 1.00 93.12 86 PHE A C 1
ATOM 723 O O . PHE A 1 86 ? -12.160 3.632 14.234 1.00 93.12 86 PHE A O 1
ATOM 730 N N . LYS A 1 87 ? -14.103 3.339 15.322 1.00 93.19 87 LYS A N 1
ATOM 731 C CA . LYS A 1 87 ? -14.649 4.654 14.955 1.00 93.19 87 LYS A CA 1
ATOM 732 C C . LYS A 1 87 ? -13.841 5.756 15.645 1.00 93.19 87 LYS A C 1
ATOM 734 O O . LYS A 1 87 ? -13.713 5.767 16.860 1.00 93.19 87 LYS A O 1
ATOM 739 N N . GLY A 1 88 ? -13.288 6.676 14.857 1.00 92.81 88 GLY A N 1
ATOM 740 C CA . GLY A 1 88 ? -12.493 7.800 15.366 1.00 92.81 88 GLY A CA 1
ATOM 741 C C . GLY A 1 88 ? -11.043 7.476 15.749 1.00 92.81 88 GLY A C 1
ATOM 742 O O . GLY A 1 88 ? -10.296 8.405 16.028 1.00 92.81 88 GLY A O 1
ATOM 743 N N . MET A 1 89 ? -10.601 6.211 15.709 1.00 95.00 89 MET A N 1
ATOM 744 C CA . MET A 1 89 ? -9.193 5.866 15.969 1.00 95.00 89 MET A CA 1
ATOM 745 C C . MET A 1 89 ? -8.290 6.190 14.780 1.00 95.00 89 MET A C 1
ATOM 747 O O . MET A 1 89 ? -8.690 5.987 13.631 1.00 95.00 89 MET A O 1
ATOM 751 N N . SER A 1 90 ? -7.062 6.642 15.039 1.00 93.81 90 SER A N 1
ATOM 752 C CA . SER A 1 90 ? -6.081 6.950 13.990 1.00 93.81 90 SER A CA 1
ATOM 753 C C . SER A 1 90 ? -5.596 5.685 13.261 1.00 93.81 90 SER A C 1
ATOM 755 O O . SER A 1 90 ? -5.842 4.556 13.696 1.00 93.81 90 SER A O 1
ATOM 757 N N . TYR A 1 91 ? -4.915 5.849 12.121 1.00 91.19 91 TYR A N 1
ATOM 758 C CA . TYR A 1 91 ? -4.264 4.723 11.439 1.00 91.19 91 TYR A CA 1
ATOM 759 C C . TYR A 1 91 ? -3.253 4.019 12.354 1.00 91.19 91 TYR A C 1
ATOM 761 O O . TYR A 1 91 ? -3.253 2.788 12.423 1.00 91.19 91 TYR A O 1
ATOM 769 N N . ASP A 1 92 ? -2.458 4.789 13.096 1.00 92.75 92 ASP A N 1
ATOM 770 C CA . ASP A 1 92 ? -1.401 4.273 13.966 1.00 92.75 92 ASP A CA 1
ATOM 771 C C . ASP A 1 92 ? -1.964 3.466 15.141 1.00 92.75 92 ASP A C 1
ATOM 773 O O . ASP A 1 92 ? -1.439 2.398 15.466 1.00 92.75 92 ASP A O 1
ATOM 777 N N . ASP A 1 93 ? -3.092 3.892 15.716 1.00 94.12 93 ASP A N 1
ATOM 778 C CA . ASP A 1 93 ? -3.781 3.147 16.778 1.00 94.12 93 ASP A CA 1
ATOM 779 C C . ASP A 1 93 ? -4.292 1.788 16.273 1.00 94.12 93 ASP A C 1
ATOM 781 O O . ASP A 1 93 ? -4.080 0.745 16.905 1.00 94.12 93 ASP A O 1
ATOM 785 N N . ILE A 1 94 ? -4.914 1.775 15.086 1.00 94.62 94 ILE A N 1
ATOM 786 C CA . ILE A 1 94 ? -5.386 0.549 14.420 1.00 94.62 94 ILE A CA 1
ATOM 787 C C . ILE A 1 94 ? -4.191 -0.356 14.075 1.00 94.62 94 ILE A C 1
ATOM 789 O O . ILE A 1 94 ? -4.263 -1.583 14.214 1.00 94.62 94 ILE A O 1
ATOM 793 N N . HIS A 1 95 ? -3.069 0.231 13.652 1.00 93.56 95 HIS A N 1
ATOM 794 C CA . HIS A 1 95 ? -1.828 -0.486 13.375 1.00 93.56 95 HIS A CA 1
ATOM 795 C C . HIS A 1 95 ? -1.239 -1.130 14.621 1.00 93.56 95 HIS A C 1
ATOM 797 O O . HIS A 1 95 ? -0.922 -2.323 14.608 1.00 93.56 95 HIS A O 1
ATOM 803 N N . SER A 1 96 ? -1.191 -0.385 15.719 1.00 93.44 96 SER A N 1
ATOM 804 C CA . SER A 1 96 ? -0.777 -0.884 17.025 1.00 93.44 96 SER A CA 1
ATOM 805 C C . SER A 1 96 ? -1.647 -2.065 17.467 1.00 93.44 96 SER A C 1
ATOM 807 O O . SER A 1 96 ? -1.121 -3.109 17.861 1.00 93.44 96 SER A O 1
ATOM 809 N N . ALA A 1 97 ? -2.973 -1.973 17.314 1.00 91.56 97 ALA A N 1
ATOM 810 C CA . ALA A 1 97 ? -3.893 -3.069 17.629 1.00 91.56 97 ALA A CA 1
ATOM 811 C C . ALA A 1 97 ? -3.636 -4.327 16.777 1.00 91.56 97 ALA A C 1
ATOM 813 O O . ALA A 1 97 ? -3.611 -5.448 17.303 1.00 91.56 97 ALA A O 1
ATOM 814 N N . LYS A 1 98 ? -3.382 -4.158 15.471 1.00 93.81 98 LYS A N 1
ATOM 815 C CA . LYS A 1 98 ? -3.001 -5.261 14.573 1.00 93.81 98 LYS A CA 1
ATOM 816 C C . LYS A 1 98 ? -1.720 -5.944 15.042 1.00 93.81 98 LYS A C 1
ATOM 818 O O . LYS A 1 98 ? -1.701 -7.169 15.158 1.00 93.81 98 LYS A O 1
ATOM 823 N N . LEU A 1 99 ? -0.672 -5.175 15.333 1.00 92.75 99 LEU A N 1
ATOM 824 C CA . LEU A 1 99 ? 0.611 -5.719 15.780 1.00 92.75 99 LEU A CA 1
ATOM 825 C C . LEU A 1 99 ? 0.487 -6.449 17.119 1.00 92.75 99 LEU A C 1
ATOM 827 O O . LEU A 1 99 ? 1.029 -7.543 17.259 1.00 92.75 99 LEU A O 1
ATOM 831 N N . LYS A 1 100 ? -0.267 -5.898 18.079 1.00 92.19 100 LYS A N 1
ATOM 832 C CA . LYS A 1 100 ? -0.555 -6.565 19.361 1.00 92.19 100 LYS A CA 1
ATOM 833 C C . LYS A 1 100 ? -1.248 -7.910 19.1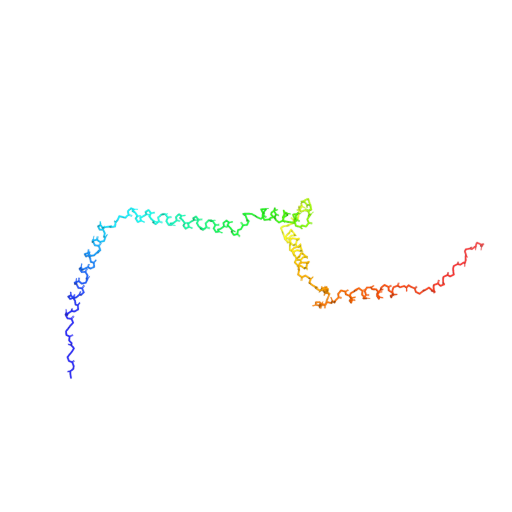47 1.00 92.19 100 LYS A C 1
ATOM 835 O O . LYS A 1 100 ? -0.823 -8.908 19.718 1.00 92.19 100 LYS A O 1
ATOM 840 N N . THR A 1 101 ? -2.251 -7.953 18.270 1.00 88.75 101 THR A N 1
ATOM 841 C CA . THR A 1 101 ? -2.983 -9.186 17.937 1.00 88.75 101 THR A CA 1
ATOM 842 C C . THR A 1 101 ? -2.064 -10.238 17.320 1.00 88.75 101 THR A C 1
ATOM 844 O O . THR A 1 101 ? -2.064 -11.392 17.743 1.00 88.75 101 THR A O 1
ATOM 847 N N . VAL A 1 102 ? -1.239 -9.840 16.346 1.00 90.94 102 VAL A N 1
ATOM 848 C CA . VAL A 1 102 ? -0.266 -10.738 15.705 1.00 90.94 102 VAL A CA 1
ATOM 849 C C . VAL A 1 102 ? 0.772 -11.229 16.711 1.00 90.94 102 VAL A C 1
ATOM 851 O O . VAL A 1 102 ? 1.089 -12.413 16.706 1.00 90.94 102 VAL A O 1
ATOM 854 N N . ARG A 1 103 ? 1.264 -10.359 17.601 1.00 89.69 103 ARG A N 1
ATOM 855 C CA . ARG A 1 103 ? 2.231 -10.721 18.645 1.00 89.69 103 ARG A CA 1
ATOM 856 C C . ARG A 1 103 ? 1.665 -11.766 19.599 1.00 89.69 103 ARG A C 1
ATOM 858 O O . ARG A 1 103 ? 2.293 -12.800 19.773 1.00 89.69 103 ARG A O 1
ATOM 865 N N . VAL A 1 104 ? 0.490 -11.514 20.182 1.00 86.19 104 VAL A N 1
ATOM 866 C CA . VAL A 1 104 ? -0.160 -12.452 21.117 1.00 86.19 104 VAL A CA 1
ATOM 867 C C . VAL A 1 104 ? -0.343 -13.811 20.458 1.00 86.19 104 VAL A C 1
ATOM 869 O O . VAL A 1 104 ? 0.001 -14.838 21.024 1.00 86.19 104 VAL A O 1
ATOM 872 N N . MET A 1 105 ? -0.820 -13.811 19.221 1.00 84.06 105 MET A N 1
ATOM 873 C CA . MET A 1 105 ? -1.049 -15.022 18.455 1.00 84.06 105 MET A CA 1
ATOM 874 C C . MET A 1 105 ? 0.244 -15.759 18.099 1.00 84.06 105 MET A C 1
ATOM 876 O O . MET A 1 105 ? 0.282 -16.983 18.191 1.00 84.06 105 MET A O 1
ATOM 880 N N . TRP A 1 106 ? 1.295 -15.037 17.705 1.00 87.06 106 TRP A N 1
ATOM 881 C CA . TRP A 1 106 ? 2.619 -15.609 17.478 1.00 87.06 106 TRP A CA 1
ATOM 882 C C . TRP A 1 106 ? 3.130 -16.277 18.749 1.00 87.06 106 TRP A C 1
ATOM 884 O O . TRP A 1 106 ? 3.534 -17.434 18.689 1.00 87.06 106 TRP A O 1
ATOM 894 N N . SER A 1 107 ? 3.022 -15.593 19.892 1.00 80.38 107 SER A N 1
ATOM 895 C CA . SER A 1 107 ? 3.329 -16.162 21.202 1.00 80.38 107 SER A CA 1
ATOM 896 C C . SER A 1 107 ? 2.489 -17.408 21.476 1.00 80.38 107 SER A C 1
ATOM 898 O O . SER A 1 107 ? 3.051 -18.409 21.876 1.00 80.38 107 SER A O 1
ATOM 900 N N . SER A 1 108 ? 1.185 -17.428 21.194 1.00 78.88 108 SER A N 1
ATOM 901 C CA . SER A 1 108 ? 0.364 -18.634 21.391 1.00 78.88 108 SER A CA 1
ATOM 902 C C . SER A 1 108 ? 0.796 -19.824 20.525 1.00 78.88 108 SER A C 1
ATOM 904 O O . SER A 1 108 ? 0.733 -20.952 20.995 1.00 78.88 108 SER A O 1
ATOM 906 N N . HIS A 1 109 ? 1.234 -19.594 19.282 1.00 68.12 109 HIS A N 1
ATOM 907 C CA . HIS A 1 109 ? 1.661 -20.670 18.373 1.00 68.12 109 HIS A CA 1
ATOM 908 C C . HIS A 1 109 ? 3.121 -21.100 18.596 1.00 68.12 109 HIS A C 1
ATOM 910 O O . HIS A 1 109 ? 3.467 -22.238 18.303 1.00 68.12 109 HIS A O 1
ATOM 916 N N . HIS A 1 110 ? 3.970 -20.206 19.112 1.00 65.00 110 HIS A N 1
ATOM 917 C CA . HIS A 1 110 ? 5.405 -20.431 19.327 1.00 65.00 110 HIS A CA 1
ATOM 918 C C . HIS A 1 110 ? 5.791 -20.474 20.810 1.00 65.00 110 HIS A C 1
ATOM 920 O O . HIS A 1 110 ? 6.964 -20.291 21.129 1.00 65.00 110 HIS A O 1
ATOM 926 N N . ASN A 1 111 ? 4.846 -20.689 21.729 1.00 58.31 111 ASN A N 1
ATOM 927 C CA . ASN A 1 111 ? 5.149 -20.876 23.147 1.00 58.31 111 ASN A CA 1
ATOM 928 C C . ASN A 1 111 ? 5.129 -22.366 23.509 1.00 58.31 111 ASN A C 1
ATOM 930 O O . ASN A 1 111 ? 4.079 -22.872 23.903 1.00 58.31 111 ASN A O 1
ATOM 934 N N . PRO A 1 112 ? 6.272 -23.069 23.417 1.00 57.66 112 PRO A N 1
ATOM 935 C CA . PRO A 1 112 ? 6.397 -24.392 23.998 1.00 57.66 112 PRO A CA 1
ATOM 936 C C . PRO A 1 112 ? 6.692 -24.371 25.511 1.00 57.66 112 PRO A C 1
ATOM 938 O O . PRO A 1 112 ? 6.392 -25.370 26.146 1.00 57.66 112 PRO A O 1
ATOM 941 N N . TYR A 1 113 ? 7.202 -23.288 26.136 1.00 53.69 113 TYR A N 1
ATOM 942 C CA . TYR A 1 113 ? 7.482 -23.269 27.590 1.00 53.69 113 TYR A CA 1
ATOM 943 C C . TYR A 1 113 ? 7.446 -21.867 28.248 1.00 53.69 113 TYR A C 1
ATOM 945 O O . TYR A 1 113 ? 8.339 -21.046 28.064 1.00 53.69 113 TYR A O 1
ATOM 953 N N . ASN A 1 114 ? 6.421 -21.648 29.083 1.00 52.69 114 ASN A N 1
ATOM 954 C CA . ASN A 1 114 ? 6.376 -20.921 30.368 1.00 52.69 114 ASN A CA 1
ATOM 955 C C . ASN A 1 114 ? 7.445 -19.853 30.727 1.00 52.69 114 ASN A C 1
ATOM 957 O O . ASN A 1 114 ? 7.955 -19.864 31.851 1.00 52.69 114 ASN A O 1
ATOM 961 N N . HIS A 1 115 ? 7.704 -18.857 29.878 1.00 54.12 115 HIS A N 1
ATOM 962 C CA . HIS A 1 115 ? 8.427 -17.641 30.283 1.00 54.12 115 HIS A CA 1
ATOM 963 C C . HIS A 1 115 ? 7.622 -16.370 29.998 1.00 54.12 115 HIS A C 1
ATOM 965 O O . HIS A 1 115 ? 7.136 -16.164 28.889 1.00 54.12 115 HIS A O 1
ATOM 971 N N . SER A 1 116 ? 7.483 -15.519 31.018 1.00 49.78 116 SER A N 1
ATOM 972 C CA . SER A 1 116 ? 6.921 -14.172 30.897 1.00 49.78 116 SER A CA 1
ATOM 973 C C . SER A 1 116 ? 8.052 -13.149 30.918 1.00 49.78 116 SER A C 1
ATOM 975 O O . SER A 1 116 ? 8.906 -13.199 31.808 1.00 49.78 116 SER A O 1
ATOM 977 N N . ASP A 1 117 ? 8.040 -12.207 29.979 1.00 54.00 117 ASP A N 1
ATOM 978 C CA . ASP A 1 117 ? 8.978 -11.087 29.988 1.00 54.00 117 ASP A CA 1
ATOM 979 C C . ASP A 1 117 ? 8.635 -10.151 31.156 1.00 54.00 117 ASP A C 1
ATOM 981 O O . ASP A 1 117 ? 7.543 -9.574 31.204 1.00 54.00 117 ASP A O 1
ATOM 985 N N . ASN A 1 118 ? 9.554 -9.988 32.112 1.00 55.12 118 ASN A N 1
ATOM 986 C CA . ASN A 1 118 ? 9.399 -8.966 33.140 1.00 55.12 118 ASN A CA 1
ATOM 987 C C . ASN A 1 118 ? 9.713 -7.595 32.520 1.00 55.12 118 ASN A C 1
ATOM 989 O O . ASN A 1 118 ? 10.876 -7.249 32.302 1.00 55.12 118 ASN A O 1
ATOM 993 N N . LEU A 1 119 ? 8.664 -6.813 32.243 1.00 51.88 119 LEU A N 1
ATOM 994 C CA . LEU A 1 119 ? 8.754 -5.486 31.621 1.00 51.88 119 LEU A CA 1
ATOM 995 C C . LEU A 1 119 ? 9.660 -4.506 32.387 1.00 51.88 119 LEU A C 1
ATOM 997 O O . LEU A 1 119 ? 10.207 -3.600 31.764 1.00 51.88 119 LEU A O 1
ATOM 1001 N N . ALA A 1 120 ? 9.846 -4.692 33.699 1.00 51.97 120 ALA A N 1
ATOM 1002 C CA . ALA A 1 120 ? 10.698 -3.836 34.524 1.00 51.97 120 ALA A CA 1
ATOM 1003 C C . ALA A 1 120 ? 12.191 -4.206 34.452 1.00 51.97 120 ALA A C 1
ATOM 1005 O O . ALA A 1 120 ? 13.040 -3.333 34.605 1.00 51.97 1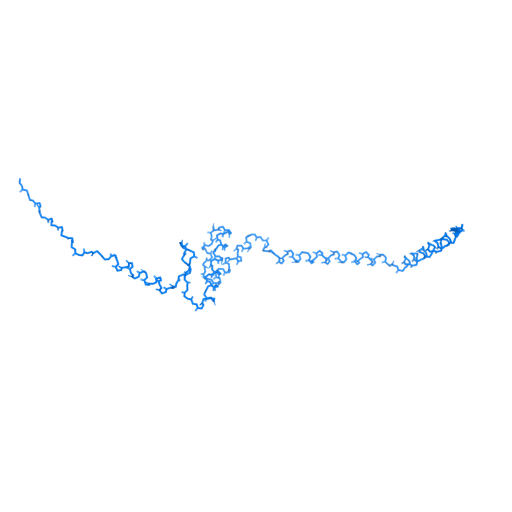20 ALA A O 1
ATOM 1006 N N . SER A 1 121 ? 12.519 -5.478 34.200 1.00 54.53 121 SER A N 1
ATOM 1007 C CA . SER A 1 121 ? 13.893 -5.994 34.326 1.00 54.53 121 SER A CA 1
ATOM 1008 C C . SER A 1 121 ? 14.514 -6.456 33.007 1.00 54.53 121 SER A C 1
ATOM 1010 O O . SER A 1 121 ? 15.708 -6.721 32.975 1.00 54.53 121 SER A O 1
ATOM 1012 N N . ARG A 1 122 ? 13.738 -6.556 31.912 1.00 55.97 122 ARG A N 1
ATOM 1013 C CA . ARG A 1 122 ? 14.184 -7.120 30.614 1.00 55.97 122 ARG A CA 1
ATOM 1014 C C . ARG A 1 122 ? 14.764 -8.544 30.706 1.00 55.97 122 ARG A C 1
ATOM 1016 O O . ARG A 1 122 ? 15.433 -9.000 29.783 1.00 55.97 122 ARG A O 1
ATOM 1023 N N . GLU A 1 123 ? 14.457 -9.271 31.775 1.00 46.16 123 GLU A N 1
ATOM 1024 C CA . GLU A 1 123 ? 14.846 -10.667 31.972 1.00 46.16 123 GLU A CA 1
ATOM 1025 C C . GLU A 1 123 ? 13.643 -11.601 31.790 1.00 46.16 123 GLU A C 1
ATOM 1027 O O . GLU A 1 123 ? 12.498 -11.253 32.109 1.00 46.16 123 GLU A O 1
ATOM 1032 N N . LYS A 1 124 ? 13.908 -12.808 31.276 1.00 53.28 124 LYS A N 1
ATOM 1033 C CA . LYS A 1 124 ? 12.905 -13.868 31.113 1.00 53.28 124 LYS A CA 1
ATOM 1034 C C . LYS A 1 124 ? 12.749 -14.616 32.435 1.00 53.28 124 LYS A C 1
ATOM 1036 O O . LYS A 1 124 ? 13.677 -15.293 32.870 1.00 53.28 124 LYS A O 1
ATOM 1041 N N . ILE A 1 125 ? 11.579 -14.523 33.065 1.00 55.03 125 ILE A N 1
ATOM 1042 C CA . ILE A 1 125 ? 11.289 -15.202 34.340 1.00 55.03 125 ILE A CA 1
ATOM 1043 C C . ILE A 1 125 ? 10.282 -16.329 34.089 1.00 55.03 125 ILE A C 1
ATOM 1045 O O . ILE A 1 125 ? 9.403 -16.210 33.233 1.00 55.03 125 ILE A O 1
ATOM 1049 N N . SER A 1 126 ? 10.434 -17.478 34.759 1.00 55.28 126 SER A N 1
ATOM 1050 C CA . SER A 1 126 ? 9.490 -18.601 34.632 1.00 55.28 126 SER A CA 1
ATOM 1051 C C . SER A 1 126 ? 8.141 -18.272 35.271 1.00 55.28 126 SER A C 1
ATOM 1053 O O . SER A 1 126 ? 8.080 -17.661 36.337 1.00 55.28 126 SER A O 1
ATOM 1055 N N . ILE A 1 127 ? 7.045 -18.699 34.635 1.00 61.28 127 ILE A N 1
ATOM 1056 C CA . ILE A 1 127 ? 5.677 -18.417 35.114 1.00 61.28 127 ILE A CA 1
ATOM 1057 C C . ILE A 1 127 ? 5.425 -19.024 36.508 1.00 61.28 127 ILE A C 1
ATOM 1059 O O . ILE A 1 127 ? 4.689 -18.447 37.305 1.00 61.28 127 ILE A O 1
ATOM 1063 N N . GLU A 1 128 ? 6.068 -20.147 36.836 1.00 56.50 128 GLU A N 1
ATOM 1064 C CA . GLU A 1 128 ? 6.019 -20.752 38.176 1.00 56.50 128 GLU A CA 1
ATOM 1065 C C . GLU A 1 128 ? 6.594 -19.827 39.251 1.00 56.50 128 GLU A C 1
ATOM 1067 O O . GLU A 1 128 ? 5.929 -19.585 40.255 1.00 56.50 128 GLU A O 1
ATOM 1072 N N . LYS A 1 129 ? 7.760 -19.215 39.004 1.00 58.94 129 LYS A N 1
ATOM 1073 C CA . LYS A 1 129 ? 8.356 -18.241 39.932 1.00 58.94 129 LYS A CA 1
ATOM 1074 C C . LYS A 1 129 ? 7.484 -16.996 40.091 1.00 58.94 129 LYS A C 1
ATOM 1076 O O . LYS A 1 129 ? 7.404 -16.436 41.179 1.00 58.94 129 LYS A O 1
ATOM 1081 N N . VAL A 1 130 ? 6.795 -16.565 39.031 1.00 61.53 130 VAL A N 1
ATOM 1082 C CA . VAL A 1 130 ? 5.854 -15.432 39.104 1.00 61.53 130 VAL A CA 1
ATOM 1083 C C . VAL A 1 130 ? 4.644 -15.768 39.979 1.00 61.53 130 VAL A C 1
ATOM 1085 O O . VAL A 1 130 ? 4.257 -14.949 40.811 1.00 61.53 130 VAL A O 1
ATOM 1088 N N . LYS A 1 131 ? 4.068 -16.969 39.834 1.00 65.19 131 LYS A N 1
ATOM 1089 C CA . LYS A 1 131 ? 2.957 -17.432 40.683 1.00 65.19 131 LYS A CA 1
ATOM 1090 C C . LYS A 1 131 ? 3.383 -17.572 42.145 1.00 65.19 131 LYS A C 1
ATOM 1092 O O . LYS A 1 131 ? 2.669 -17.100 43.023 1.00 65.19 131 LYS A O 1
ATOM 1097 N N . GLU A 1 132 ? 4.564 -18.135 42.391 1.00 63.78 132 GLU A N 1
ATOM 1098 C CA . GLU A 1 132 ? 5.134 -18.275 43.735 1.00 63.78 132 GLU A CA 1
ATOM 1099 C C . GLU A 1 132 ? 5.352 -16.907 44.407 1.00 63.78 132 GLU A C 1
ATOM 1101 O O . GLU A 1 132 ? 5.010 -16.724 45.575 1.00 63.78 132 GLU A O 1
ATOM 1106 N N . ASN A 1 133 ? 5.850 -15.913 43.665 1.00 60.56 133 ASN A N 1
ATOM 1107 C CA . ASN A 1 133 ? 6.041 -14.556 44.184 1.00 60.56 133 ASN A CA 1
ATOM 1108 C C . ASN A 1 133 ? 4.706 -13.862 44.502 1.00 60.56 133 ASN A C 1
ATOM 1110 O O . ASN A 1 133 ? 4.567 -13.274 45.571 1.00 60.56 133 ASN A O 1
ATOM 1114 N N . GLN A 1 134 ? 3.690 -14.001 43.642 1.00 62.38 134 GLN A N 1
ATOM 1115 C CA . GLN A 1 134 ? 2.346 -13.468 43.912 1.00 62.38 134 GLN A CA 1
ATOM 1116 C C . GLN A 1 134 ? 1.687 -14.107 45.143 1.00 62.38 134 GLN A C 1
ATOM 1118 O O . GLN A 1 134 ? 0.912 -13.454 45.845 1.00 62.38 134 GLN A O 1
ATOM 1123 N N . GLU A 1 135 ? 1.961 -15.383 45.408 1.00 62.41 135 GLU A N 1
ATOM 1124 C CA . GLU A 1 135 ? 1.447 -16.082 46.585 1.00 62.41 135 GLU A CA 1
ATOM 1125 C C . GLU A 1 135 ? 2.178 -15.656 47.867 1.00 62.41 135 GLU A C 1
ATOM 1127 O O . GLU A 1 135 ? 1.531 -15.386 48.882 1.00 62.41 135 GLU A O 1
ATOM 1132 N N . LYS A 1 136 ? 3.501 -15.457 47.801 1.00 59.44 136 LYS A N 1
ATOM 1133 C CA . LYS A 1 136 ? 4.301 -14.878 48.897 1.00 59.44 136 LYS A CA 1
ATOM 1134 C C . LYS A 1 136 ? 3.864 -13.453 49.251 1.00 59.44 136 LYS A C 1
ATOM 1136 O O . LYS A 1 136 ? 3.733 -13.137 50.435 1.00 59.44 136 LYS A O 1
ATOM 1141 N N . ASP A 1 137 ? 3.559 -12.623 48.255 1.00 60.97 137 ASP A N 1
ATOM 1142 C CA . ASP A 1 137 ? 3.078 -11.252 48.469 1.00 60.97 137 ASP A CA 1
ATOM 1143 C C . ASP A 1 137 ? 1.685 -11.218 49.122 1.00 60.97 137 ASP A C 1
ATOM 1145 O O . ASP A 1 137 ? 1.420 -10.386 49.994 1.00 60.97 137 ASP A O 1
ATOM 1149 N N . LYS A 1 138 ? 0.805 -12.175 48.789 1.00 63.28 138 LYS A N 1
ATOM 1150 C CA . LYS A 1 138 ? -0.498 -12.332 49.461 1.00 63.28 138 LYS A CA 1
ATOM 1151 C C . LYS A 1 138 ? -0.346 -12.733 50.928 1.00 63.28 138 LYS A C 1
ATOM 1153 O O . LYS A 1 138 ? -1.072 -12.203 51.771 1.00 63.28 138 LYS A O 1
ATOM 1158 N N . ILE A 1 139 ? 0.595 -13.623 51.249 1.00 56.53 139 ILE A N 1
ATOM 1159 C CA . ILE A 1 139 ? 0.860 -14.061 52.631 1.00 56.53 139 ILE A CA 1
ATOM 1160 C C . ILE A 1 139 ? 1.429 -12.911 53.474 1.00 56.53 139 ILE A C 1
ATOM 1162 O O . ILE A 1 139 ? 1.025 -12.752 54.625 1.00 56.53 139 ILE A O 1
ATOM 1166 N N . ARG A 1 140 ? 2.283 -12.056 52.894 1.00 53.84 140 ARG A N 1
ATOM 1167 C CA . ARG A 1 140 ? 2.873 -10.887 53.573 1.00 53.84 140 ARG A CA 1
ATOM 1168 C C . ARG A 1 140 ? 1.869 -9.760 53.873 1.00 53.84 140 ARG A C 1
ATOM 1170 O O . ARG A 1 140 ? 2.180 -8.875 54.660 1.00 53.84 140 ARG A O 1
ATOM 1177 N N . SER A 1 141 ? 0.673 -9.787 53.274 1.00 53.69 141 SER A N 1
ATOM 1178 C CA . SER A 1 141 ? -0.353 -8.735 53.415 1.00 53.69 141 SER A CA 1
ATOM 1179 C C . SER A 1 141 ? -1.410 -8.975 54.506 1.00 53.69 141 SER A C 1
ATOM 1181 O O . SER A 1 141 ? -2.313 -8.153 54.666 1.00 53.69 141 SER A O 1
ATOM 1183 N N . LYS A 1 142 ? -1.344 -10.079 55.268 1.00 53.12 142 LYS A N 1
ATOM 1184 C CA . LYS A 1 142 ? -2.277 -10.292 56.389 1.00 53.12 142 LYS A CA 1
ATOM 1185 C C . LYS A 1 142 ? -1.901 -9.367 57.560 1.00 53.12 142 LYS A C 1
ATOM 1187 O O . LYS A 1 142 ? -0.769 -9.455 58.019 1.00 53.12 142 LYS A O 1
ATOM 1192 N N . PRO A 1 143 ? -2.812 -8.514 58.070 1.00 49.09 143 PRO A N 1
ATOM 1193 C CA . PRO A 1 143 ? -2.524 -7.688 59.235 1.00 49.09 143 PRO A CA 1
ATOM 1194 C C . PRO A 1 143 ? -2.542 -8.543 60.507 1.00 49.09 143 PRO A C 1
ATOM 1196 O O . PRO A 1 143 ? -3.455 -9.352 60.714 1.00 49.09 143 PRO A O 1
ATOM 1199 N N . ASP A 1 144 ? -1.549 -8.340 61.370 1.00 49.84 144 ASP A N 1
ATOM 1200 C CA . ASP A 1 144 ? -1.468 -8.973 62.682 1.00 49.84 144 ASP A CA 1
ATOM 1201 C C . ASP A 1 144 ? -2.701 -8.584 63.509 1.00 49.84 144 ASP A C 1
ATOM 1203 O O . ASP A 1 144 ? -2.974 -7.408 63.768 1.00 49.84 144 ASP A O 1
ATOM 1207 N N . LYS A 1 145 ? -3.490 -9.581 63.919 1.00 53.91 145 LYS A N 1
ATOM 1208 C CA . LYS A 1 145 ? -4.649 -9.393 64.797 1.00 53.91 145 LYS A CA 1
ATOM 1209 C C . LYS A 1 145 ? -4.169 -9.057 66.211 1.00 53.91 145 LYS A C 1
ATOM 1211 O O . LYS A 1 145 ? -4.154 -9.932 67.062 1.00 53.91 145 LYS A O 1
ATOM 1216 N N . ASN A 1 146 ? -3.778 -7.809 66.455 1.00 47.22 146 ASN A N 1
ATOM 1217 C CA . ASN A 1 146 ? -3.669 -7.226 67.797 1.00 47.22 146 ASN A CA 1
ATOM 1218 C C . ASN A 1 146 ? -3.837 -5.694 67.754 1.00 47.22 146 ASN A C 1
ATOM 1220 O O . ASN A 1 146 ? -3.002 -4.930 68.224 1.00 47.22 146 ASN A O 1
ATOM 1224 N N . GLY A 1 147 ? -4.962 -5.231 67.202 1.00 43.25 147 GLY A N 1
ATOM 1225 C CA . GLY A 1 147 ? -5.445 -3.861 67.381 1.00 43.25 147 GLY A CA 1
ATOM 1226 C C . GLY A 1 147 ? -6.434 -3.786 68.545 1.00 43.25 147 GLY A C 1
ATOM 1227 O O . GLY A 1 147 ? -7.634 -3.940 68.336 1.00 43.25 147 GLY A O 1
ATOM 1228 N N . LYS A 1 148 ? -5.959 -3.546 69.775 1.00 39.25 148 LYS A N 1
ATOM 1229 C CA . LYS A 1 148 ? -6.834 -3.095 70.872 1.00 39.25 148 LYS A CA 1
ATOM 1230 C C . LYS A 1 148 ? -7.081 -1.594 70.708 1.00 39.25 148 LYS A C 1
ATOM 1232 O O . LYS A 1 148 ? -6.215 -0.788 71.029 1.00 39.25 148 LYS A O 1
ATOM 1237 N N . ARG A 1 149 ? -8.277 -1.225 70.245 1.00 42.72 149 ARG A N 1
ATOM 1238 C CA . ARG A 1 149 ? -8.863 0.111 70.420 1.00 42.72 149 ARG A CA 1
ATOM 1239 C C . ARG A 1 149 ? -9.977 -0.035 71.454 1.00 42.72 149 ARG A C 1
ATOM 1241 O O . ARG A 1 149 ? -10.964 -0.710 71.186 1.00 42.72 149 ARG A O 1
ATOM 1248 N N . VAL A 1 150 ? -9.788 0.536 72.642 1.00 39.12 150 VAL A N 1
ATOM 1249 C CA . VAL A 1 150 ? -10.842 0.646 73.658 1.00 39.12 150 VAL A CA 1
ATOM 1250 C C . VAL A 1 150 ? -11.370 2.075 73.581 1.00 39.12 150 VAL A C 1
ATOM 1252 O O . VAL A 1 150 ? -10.686 3.006 73.989 1.00 39.12 150 VAL A O 1
ATOM 1255 N N . GLU A 1 151 ? -12.560 2.247 73.007 1.00 43.09 151 GLU A N 1
ATOM 1256 C CA . GLU A 1 151 ? -13.382 3.446 73.183 1.00 43.09 151 GLU A CA 1
ATOM 1257 C C . GLU A 1 151 ? -14.550 3.089 74.108 1.00 43.09 151 GLU A C 1
ATOM 1259 O O . GLU A 1 151 ? -15.389 2.256 73.775 1.00 43.09 151 GLU A O 1
ATOM 1264 N N . ALA A 1 152 ? -14.595 3.730 75.271 1.00 43.16 152 ALA A N 1
ATOM 1265 C CA . ALA A 1 152 ? -15.766 3.883 76.129 1.00 43.16 152 ALA A CA 1
ATOM 1266 C C . ALA A 1 152 ? -15.536 5.180 76.921 1.00 43.16 152 ALA A C 1
ATOM 1268 O O . ALA A 1 152 ? -14.440 5.393 77.419 1.00 43.16 152 ALA A O 1
ATOM 1269 N N . GLY A 1 153 ? -16.455 6.120 77.074 1.00 40.53 153 GLY A N 1
ATOM 1270 C CA . GLY A 1 153 ? -17.792 6.307 76.546 1.00 40.53 153 GLY A CA 1
ATOM 1271 C C . GLY A 1 153 ? -18.184 7.759 76.844 1.00 40.53 153 GLY A C 1
ATOM 1272 O O . GLY A 1 153 ? -17.603 8.411 77.711 1.00 40.53 153 GLY A O 1
ATOM 1273 N N . LYS A 1 154 ? -19.155 8.283 76.100 1.00 49.81 154 LYS A N 1
ATOM 1274 C CA . LYS A 1 154 ? -19.824 9.547 76.421 1.00 49.81 154 LYS A CA 1
ATOM 1275 C C . LYS A 1 154 ? -20.673 9.347 77.682 1.00 49.81 154 LYS A C 1
ATOM 1277 O O . LYS A 1 154 ? -21.434 8.385 77.716 1.00 49.81 154 LYS A O 1
ATOM 1282 N N . SER A 1 155 ? -20.638 10.272 78.642 1.00 45.69 155 SER A N 1
ATOM 1283 C CA . SER A 1 155 ? -21.833 10.591 79.433 1.00 45.69 155 SER A CA 1
ATOM 1284 C C . SER A 1 155 ? -21.748 11.976 80.075 1.00 45.69 155 SER A C 1
ATOM 1286 O O . SER A 1 155 ? -20.695 12.393 80.548 1.00 45.69 155 SER A O 1
ATOM 1288 N N . LEU A 1 156 ? -22.883 12.668 80.025 1.00 44.53 156 LEU A N 1
ATOM 1289 C CA . LEU A 1 156 ? -23.159 14.018 80.507 1.00 44.53 156 LEU A CA 1
ATOM 1290 C C . LEU A 1 156 ? -23.054 14.156 82.037 1.00 44.53 156 LEU A C 1
ATOM 1292 O O . LEU A 1 156 ? -23.657 13.354 82.750 1.00 44.53 156 LEU A O 1
ATOM 1296 N N . LYS A 1 157 ? -22.450 15.248 82.518 1.00 43.31 157 LYS A N 1
ATOM 1297 C CA . LYS A 1 157 ? -23.108 16.325 83.286 1.00 43.31 157 LYS A CA 1
ATOM 1298 C C . LYS A 1 157 ? -22.156 17.499 83.480 1.00 43.31 157 LYS A C 1
ATOM 1300 O O . LYS A 1 157 ? -20.959 17.233 83.711 1.00 43.31 157 LYS A O 1
#

Sequence (157 aa):
MVEEPKPLKKQAQIEQDEAYARELEVELNKNINWDDVIEQVQRKKKEDNAVLRYQALKRKPQTEAQARKNMIIYLRNRAGFKMDYFKGMSYDDIHSAKLKTVRVMWSSHHNPYNHSDNLASREKISIEKVKENQEKDKIRSKPDKNGKRVEAGKSLK

pLDDT: mean 72.76, std 16.94, range [39.12, 95.62]

Foldseek 3Di:
DDDDDDPVVVVVVVVVVVVVVVVVVVVVVVVDPVVVVVVVVVVVVVVVVVVVVVVVVVPDQPDLVSVLVVLLVCCCVQPVDDSVVCVPPDSVRSVVSSVVSVVVVCCVVPPPAAWDQPPVPRDTDGNVVVVVVVVVVVVVPDDDPDDDDDDDDDDDD